Protein AF-A0A424HZQ4-F1 (afdb_monomer_lite)

Secondary structur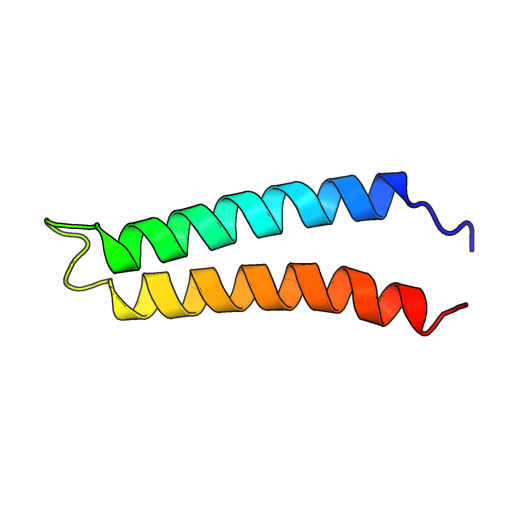e (DSSP, 8-state):
----HHHHHHHHHHHHHHHHHHHHHHHH--STTSTTHHHHHHHHHHHHHHHHHHHHHHHTT-

Structure (mmCIF, N/CA/C/O backbone):
data_AF-A0A424HZQ4-F1
#
_entry.id   AF-A0A424HZQ4-F1
#
loop_
_atom_site.group_PDB
_atom_site.id
_atom_site.type_symbol
_atom_site.label_atom_id
_atom_site.label_alt_id
_atom_site.label_comp_id
_atom_site.label_asym_id
_atom_site.label_entity_id
_atom_site.label_seq_id
_atom_site.pdbx_PDB_ins_code
_atom_site.Cartn_x
_atom_site.Cartn_y
_atom_site.Cartn_z
_atom_site.occupancy
_atom_site.B_iso_or_equiv
_atom_site.auth_seq_id
_atom_site.auth_comp_id
_atom_site.auth_asym_id
_atom_site.auth_atom_id
_atom_site.pdbx_PDB_model_num
ATOM 1 N N . MET A 1 1 ? 12.159 5.883 -25.506 1.00 51.12 1 MET A N 1
ATOM 2 C CA . MET A 1 1 ? 12.305 6.543 -24.189 1.00 51.12 1 MET A CA 1
ATOM 3 C C . MET A 1 1 ? 13.037 5.559 -23.295 1.00 51.12 1 MET A C 1
ATOM 5 O O . MET A 1 1 ? 12.758 4.377 -23.409 1.00 51.12 1 MET A O 1
ATOM 9 N N . ALA A 1 2 ? 14.054 5.988 -22.544 1.00 51.06 2 ALA A N 1
ATOM 10 C CA . ALA A 1 2 ? 14.849 5.062 -21.740 1.00 51.06 2 ALA A CA 1
ATOM 11 C C . ALA A 1 2 ? 13.958 4.459 -20.649 1.00 51.06 2 ALA A C 1
ATOM 13 O O . ALA A 1 2 ? 13.512 5.178 -19.756 1.00 51.06 2 ALA A O 1
ATOM 14 N N . ASP A 1 3 ? 13.684 3.166 -20.768 1.00 58.22 3 ASP A N 1
ATOM 15 C CA . ASP A 1 3 ? 12.903 2.386 -19.821 1.00 58.22 3 ASP A CA 1
ATOM 16 C C . ASP A 1 3 ? 13.664 2.334 -18.489 1.00 58.22 3 ASP A C 1
ATOM 18 O O . ASP A 1 3 ? 14.609 1.565 -18.279 1.00 58.22 3 ASP A O 1
ATOM 22 N N . ASN A 1 4 ? 13.363 3.297 -17.619 1.00 72.62 4 ASN A N 1
ATOM 23 C CA . ASN A 1 4 ? 14.163 3.537 -16.436 1.00 72.62 4 ASN A CA 1
ATOM 24 C C . ASN A 1 4 ? 13.578 2.714 -15.29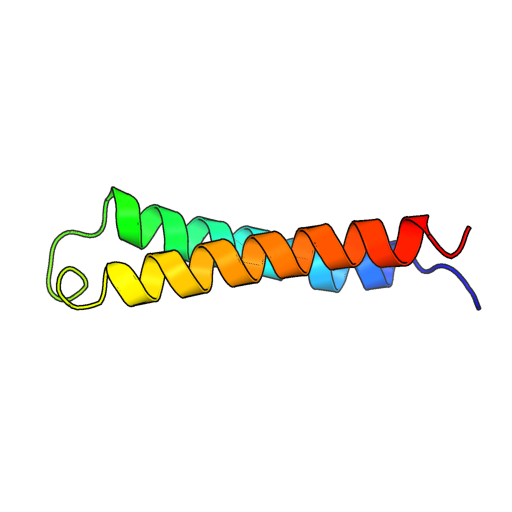6 1.00 72.62 4 ASN A C 1
ATOM 26 O O . ASN A 1 4 ? 12.807 3.210 -14.470 1.00 72.62 4 ASN A O 1
ATOM 30 N N . ARG A 1 5 ? 13.961 1.431 -15.252 1.00 70.25 5 ARG A N 1
ATOM 31 C CA . ARG A 1 5 ? 13.582 0.496 -14.177 1.00 70.25 5 ARG A CA 1
ATOM 32 C C . ARG A 1 5 ? 13.769 1.096 -12.779 1.00 70.25 5 ARG A C 1
ATOM 34 O O . ARG A 1 5 ? 13.007 0.772 -11.873 1.00 70.25 5 ARG A O 1
ATOM 41 N N . VAL A 1 6 ? 14.737 2.001 -12.613 1.00 77.75 6 VAL A N 1
ATOM 42 C CA . VAL A 1 6 ? 14.970 2.750 -11.371 1.00 77.75 6 VAL A CA 1
ATOM 43 C C . VAL A 1 6 ? 13.817 3.711 -11.060 1.00 77.75 6 VAL A C 1
ATOM 45 O O . VAL A 1 6 ? 13.301 3.692 -9.947 1.00 77.75 6 VAL A O 1
ATOM 48 N N . ALA A 1 7 ? 13.356 4.502 -12.033 1.00 79.94 7 ALA A N 1
ATOM 49 C CA . ALA A 1 7 ? 12.216 5.404 -11.856 1.00 79.94 7 ALA A CA 1
ATOM 50 C C . ALA A 1 7 ? 10.921 4.633 -11.533 1.00 79.94 7 ALA A C 1
ATOM 52 O O . ALA A 1 7 ? 10.175 5.037 -10.642 1.00 79.94 7 ALA A O 1
ATOM 53 N N . ARG A 1 8 ? 10.703 3.475 -12.176 1.00 72.38 8 ARG A N 1
ATOM 54 C CA . ARG A 1 8 ? 9.594 2.558 -11.843 1.00 72.38 8 ARG A CA 1
ATOM 55 C C . ARG A 1 8 ? 9.693 2.030 -10.417 1.00 72.38 8 ARG A C 1
ATOM 57 O O . ARG A 1 8 ? 8.721 2.103 -9.672 1.00 72.38 8 ARG A O 1
ATOM 64 N N . GLY A 1 9 ? 10.869 1.546 -10.015 1.00 79.69 9 GLY A N 1
ATOM 65 C CA . GLY A 1 9 ? 11.102 1.046 -8.660 1.00 79.69 9 GLY A CA 1
ATOM 66 C C . GLY A 1 9 ? 10.809 2.096 -7.586 1.00 79.69 9 GLY A C 1
ATOM 67 O O . GLY A 1 9 ? 10.167 1.783 -6.585 1.00 79.69 9 GLY A O 1
ATOM 68 N N . ILE A 1 10 ? 11.196 3.353 -7.826 1.00 85.19 10 ILE A N 1
ATOM 69 C CA . ILE A 1 10 ? 10.965 4.469 -6.896 1.00 85.19 10 ILE A CA 1
ATOM 70 C C . ILE A 1 10 ? 9.471 4.750 -6.683 1.00 85.19 10 ILE A C 1
ATOM 72 O O . ILE A 1 10 ? 9.091 5.111 -5.575 1.00 85.19 10 ILE A O 1
ATOM 76 N N . VAL A 1 11 ? 8.618 4.573 -7.695 1.00 84.88 11 VAL A N 1
ATOM 77 C CA . VAL A 1 11 ? 7.158 4.765 -7.565 1.00 84.88 11 VAL A CA 1
ATOM 78 C C . VAL A 1 11 ? 6.474 3.524 -6.985 1.00 84.88 11 VAL A C 1
ATOM 80 O O . VAL A 1 11 ? 5.529 3.623 -6.199 1.00 84.88 11 VAL A O 1
ATOM 83 N N . LEU A 1 12 ? 6.972 2.343 -7.341 1.00 87.31 12 LEU A N 1
ATOM 84 C CA . LEU A 1 12 ? 6.355 1.069 -6.999 1.00 87.31 12 LEU A CA 1
ATOM 85 C C . LEU A 1 12 ? 6.541 0.687 -5.529 1.00 87.31 12 LEU A C 1
ATOM 87 O O . LEU A 1 12 ? 5.585 0.273 -4.872 1.00 87.31 12 LEU A O 1
ATOM 91 N N . VAL A 1 13 ? 7.755 0.861 -5.002 1.00 90.19 13 VAL A N 1
ATOM 92 C CA . VAL A 1 13 ? 8.095 0.555 -3.604 1.00 90.19 13 VAL A CA 1
ATOM 93 C C . VAL A 1 13 ? 7.188 1.290 -2.604 1.00 90.19 13 VAL A C 1
ATOM 95 O O . VAL A 1 13 ? 6.593 0.615 -1.760 1.00 90.19 13 VAL A O 1
ATOM 98 N N . PRO A 1 14 ? 7.003 2.625 -2.672 1.00 89.38 14 PRO A N 1
ATOM 99 C CA . PRO A 1 14 ? 6.119 3.324 -1.745 1.00 89.38 14 PRO A CA 1
ATOM 100 C C . PRO A 1 14 ? 4.647 2.940 -1.931 1.00 89.38 14 PRO A C 1
ATOM 102 O O . PRO A 1 14 ? 3.947 2.823 -0.930 1.00 89.38 14 PRO A O 1
ATOM 105 N N . CYS A 1 15 ? 4.177 2.677 -3.159 1.00 91.44 15 CYS A N 1
ATOM 106 C CA . CYS A 1 15 ? 2.795 2.231 -3.385 1.00 91.44 15 CYS A CA 1
ATOM 107 C C . CYS A 1 15 ? 2.510 0.876 -2.725 1.00 91.44 15 CYS A C 1
ATOM 109 O O . CYS A 1 15 ? 1.489 0.723 -2.058 1.00 91.44 15 CYS A O 1
ATOM 111 N N . LEU A 1 16 ? 3.420 -0.094 -2.855 1.00 88.25 16 LEU A N 1
ATOM 112 C CA . LEU A 1 16 ? 3.278 -1.406 -2.216 1.00 88.25 16 LEU A CA 1
ATOM 113 C C . LEU A 1 16 ? 3.371 -1.326 -0.693 1.00 88.25 16 LEU A C 1
ATOM 115 O O . LEU A 1 16 ? 2.554 -1.938 -0.005 1.00 88.25 16 LEU A O 1
ATOM 119 N N . LEU A 1 17 ? 4.330 -0.557 -0.166 1.00 93.19 17 LEU A N 1
ATOM 120 C CA . LEU A 1 17 ? 4.488 -0.383 1.279 1.00 93.19 17 LEU A CA 1
ATOM 121 C C . LEU A 1 17 ? 3.269 0.306 1.902 1.00 93.19 17 LEU A C 1
ATOM 123 O O . LEU A 1 17 ? 2.738 -0.184 2.898 1.00 93.19 17 LEU A O 1
ATOM 127 N N . LEU A 1 18 ? 2.787 1.401 1.306 1.00 91.94 18 LEU A N 1
ATOM 128 C CA . LEU A 1 18 ? 1.597 2.106 1.789 1.00 91.94 18 LEU A CA 1
ATOM 129 C C . LEU A 1 18 ? 0.328 1.269 1.601 1.00 91.94 18 LEU A C 1
ATOM 131 O O . LEU A 1 18 ? -0.477 1.182 2.525 1.00 91.94 18 LEU A O 1
ATOM 135 N N . GLY A 1 19 ? 0.159 0.612 0.451 1.00 90.75 19 GLY A N 1
ATOM 136 C CA . GLY A 1 19 ? -0.987 -0.259 0.191 1.00 90.75 19 GLY A CA 1
ATOM 137 C C . GLY A 1 19 ? -1.079 -1.414 1.192 1.00 90.75 19 GLY A C 1
ATOM 138 O O . GLY A 1 19 ? -2.140 -1.659 1.767 1.00 90.75 19 GLY A O 1
ATOM 139 N N . GLY A 1 20 ? 0.055 -2.063 1.476 1.00 87.81 20 GLY A N 1
ATOM 140 C CA . GLY A 1 20 ? 0.165 -3.103 2.497 1.00 87.81 20 GLY A CA 1
ATOM 141 C C . GLY A 1 20 ? -0.106 -2.585 3.910 1.00 87.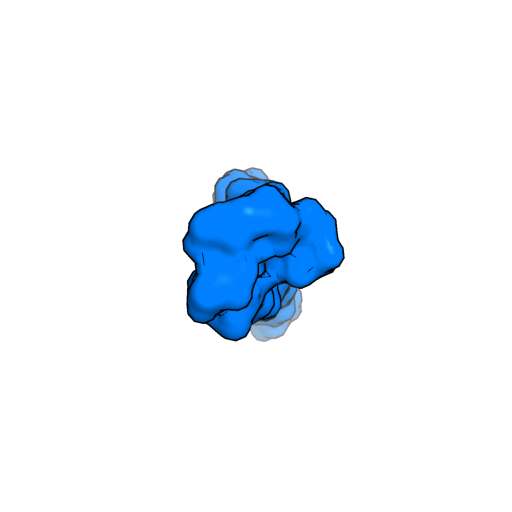81 20 GLY A C 1
ATOM 142 O O . GLY A 1 20 ? -0.809 -3.248 4.670 1.00 87.81 20 GLY A O 1
ATOM 143 N N . ALA A 1 21 ? 0.374 -1.386 4.252 1.00 89.06 21 ALA A N 1
ATOM 144 C CA . ALA A 1 21 ? 0.096 -0.759 5.543 1.00 89.06 21 ALA A CA 1
ATOM 145 C C . ALA A 1 21 ? -1.404 -0.477 5.733 1.00 89.06 21 ALA A C 1
ATOM 147 O O . ALA A 1 21 ? -1.970 -0.850 6.759 1.00 89.06 21 ALA A O 1
ATOM 148 N N . PHE A 1 22 ? -2.068 0.095 4.726 1.00 87.44 22 PHE A N 1
ATOM 149 C CA . PHE A 1 22 ? -3.511 0.352 4.753 1.00 87.44 22 PHE A CA 1
ATOM 150 C C . PHE A 1 22 ? -4.338 -0.941 4.826 1.00 87.44 22 PHE A C 1
ATOM 152 O O . PHE A 1 22 ? -5.319 -1.013 5.572 1.00 87.44 22 PHE A O 1
ATOM 159 N N . LEU A 1 23 ? -3.917 -1.993 4.121 1.00 87.12 23 LEU A N 1
ATOM 160 C CA . LEU A 1 23 ? -4.570 -3.298 4.198 1.00 87.12 23 LEU A CA 1
ATOM 161 C C . LEU A 1 23 ? -4.346 -3.967 5.566 1.00 87.12 23 LEU A C 1
ATOM 163 O O .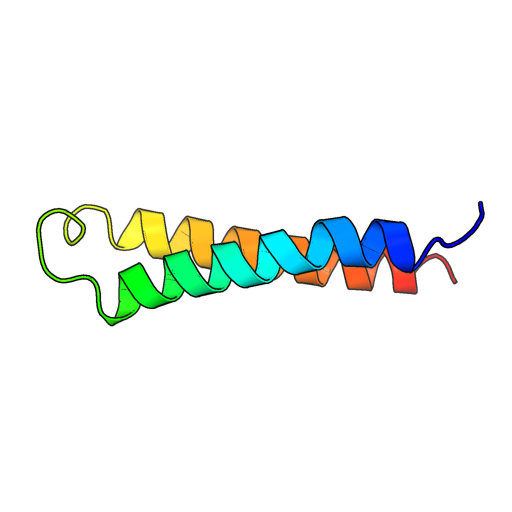 LEU A 1 23 ? -5.279 -4.532 6.133 1.00 87.12 23 LEU A O 1
ATOM 167 N N . ALA A 1 24 ? -3.153 -3.841 6.150 1.00 87.12 24 ALA A N 1
ATOM 168 C CA . ALA A 1 24 ? -2.864 -4.303 7.508 1.00 87.12 24 ALA A CA 1
ATOM 169 C C . ALA A 1 24 ? -3.697 -3.544 8.556 1.00 87.12 24 ALA A C 1
ATOM 171 O O . ALA A 1 24 ? -4.217 -4.164 9.485 1.00 87.12 24 ALA A O 1
ATOM 172 N N . THR A 1 25 ? -3.909 -2.234 8.374 1.00 84.88 25 THR A N 1
ATOM 173 C CA . THR A 1 25 ? -4.853 -1.444 9.182 1.00 84.88 25 THR A CA 1
ATOM 174 C C . THR A 1 25 ? -6.284 -1.960 9.032 1.00 84.88 25 THR A C 1
ATOM 176 O O . THR A 1 25 ? -7.022 -1.995 10.009 1.00 84.88 25 THR A O 1
ATOM 179 N N . ALA A 1 26 ? -6.689 -2.433 7.855 1.00 82.94 26 ALA A N 1
ATOM 180 C CA . ALA A 1 26 ? -7.999 -3.053 7.698 1.00 82.94 26 ALA A CA 1
ATOM 181 C C . ALA A 1 26 ? -8.106 -4.444 8.350 1.00 82.94 26 ALA A C 1
ATOM 183 O O . ALA A 1 26 ? -9.174 -4.800 8.849 1.00 82.94 26 ALA A O 1
ATOM 184 N N . VAL A 1 27 ? -7.043 -5.250 8.365 1.00 84.25 27 VAL A N 1
ATOM 185 C CA . VAL A 1 27 ? -7.074 -6.604 8.951 1.00 84.25 27 VAL A CA 1
ATOM 186 C C . VAL A 1 27 ? -6.981 -6.558 10.477 1.00 84.25 27 VAL A C 1
ATOM 188 O O . VAL A 1 27 ? -7.793 -7.195 11.148 1.00 84.25 27 VAL A O 1
ATOM 191 N N . TRP A 1 28 ? -6.041 -5.779 11.016 1.00 82.56 28 TRP A N 1
ATOM 192 C CA . TRP A 1 28 ? -5.706 -5.750 12.446 1.00 82.56 28 TRP A CA 1
ATOM 193 C C . TRP A 1 28 ? -6.006 -4.422 13.150 1.00 82.56 28 TRP A C 1
ATOM 195 O O . TRP A 1 28 ? -5.792 -4.318 14.355 1.00 82.56 28 TRP A O 1
ATOM 205 N N . GLY A 1 29 ? -6.492 -3.398 12.445 1.00 74.88 29 GLY A N 1
ATOM 206 C CA . GLY A 1 29 ? -6.824 -2.113 13.058 1.00 74.88 29 GLY A CA 1
ATOM 207 C C . GLY A 1 29 ? -8.006 -2.240 14.014 1.00 74.88 29 GLY A C 1
ATOM 208 O O . GLY A 1 29 ? -9.157 -2.315 13.589 1.00 74.88 29 GLY A O 1
ATOM 209 N N . GLN A 1 30 ? -7.716 -2.241 15.313 1.00 66.50 30 GLN A N 1
ATOM 210 C CA . GLN A 1 30 ? -8.706 -2.121 16.381 1.00 66.50 30 GLN A CA 1
ATOM 211 C C . GLN A 1 30 ? -8.584 -0.735 17.032 1.00 66.50 30 GLN A C 1
ATOM 213 O O . GLN A 1 30 ? -7.481 -0.295 17.347 1.00 66.50 30 GLN A O 1
ATOM 218 N N . GLY A 1 31 ? -9.710 -0.034 17.203 1.00 70.12 31 GLY A N 1
ATOM 219 C CA . GLY A 1 31 ? -9.767 1.342 17.720 1.00 70.12 31 GLY A CA 1
ATOM 220 C C . GLY A 1 31 ? -10.514 2.293 16.769 1.00 70.12 31 GLY A C 1
ATOM 221 O O . GLY A 1 31 ? -11.244 1.808 15.910 1.00 70.12 31 GLY A O 1
ATOM 222 N N . PRO A 1 32 ? -10.325 3.626 16.853 1.00 65.31 32 PRO A N 1
ATOM 223 C CA . PRO A 1 32 ? -11.043 4.629 16.039 1.00 65.31 32 PRO A CA 1
ATOM 224 C C . PRO A 1 32 ? -10.889 4.477 14.511 1.00 65.31 32 PRO A C 1
ATOM 226 O O . PRO A 1 32 ? -11.572 5.144 13.742 1.00 65.31 32 PRO A O 1
ATOM 229 N N . ALA A 1 33 ? -10.013 3.581 14.051 1.00 61.38 33 ALA A N 1
ATOM 230 C CA . ALA A 1 33 ? -9.900 3.180 12.653 1.00 61.38 33 ALA A CA 1
ATOM 231 C C . ALA A 1 33 ? -10.998 2.194 12.192 1.00 61.38 33 ALA A C 1
ATOM 233 O O . ALA A 1 33 ? -11.101 1.946 10.991 1.00 61.38 33 ALA A O 1
ATOM 234 N N . SER A 1 34 ? -11.824 1.639 13.093 1.00 65.81 34 SER A N 1
ATOM 235 C CA . SER A 1 34 ? -12.887 0.682 12.740 1.00 65.81 34 SER A CA 1
ATOM 236 C C . SER A 1 34 ? -13.971 1.293 11.853 1.00 65.81 34 SER A C 1
ATOM 238 O O . SER A 1 34 ? -14.422 0.632 10.920 1.00 65.81 34 SER A O 1
ATOM 240 N N . ASP A 1 35 ? -14.331 2.558 12.087 1.00 77.69 35 ASP A N 1
ATOM 241 C CA . ASP A 1 35 ? -15.288 3.291 11.242 1.00 77.69 35 ASP A CA 1
ATOM 242 C C . ASP A 1 35 ? -14.720 3.558 9.842 1.00 77.69 35 ASP A C 1
ATOM 244 O O . ASP A 1 35 ? -15.442 3.575 8.847 1.00 77.69 35 ASP A O 1
ATOM 248 N N . ASN A 1 36 ? -13.394 3.665 9.739 1.00 81.19 36 ASN A N 1
ATOM 249 C CA . ASN A 1 36 ? -12.689 3.960 8.494 1.00 81.19 36 ASN A CA 1
ATOM 250 C C . ASN A 1 36 ? -12.131 2.703 7.818 1.00 81.19 36 ASN A C 1
ATOM 252 O O . ASN A 1 36 ? -11.349 2.799 6.869 1.00 81.19 36 ASN A O 1
ATOM 256 N N . ARG A 1 37 ? -12.539 1.514 8.275 1.00 80.62 37 ARG A N 1
ATOM 257 C CA . ARG A 1 37 ? -12.031 0.231 7.779 1.00 80.62 37 ARG A CA 1
ATOM 258 C C . ARG A 1 37 ? -12.281 0.056 6.284 1.00 80.62 37 ARG A C 1
ATOM 260 O O . ARG A 1 37 ? -11.383 -0.370 5.567 1.00 80.62 37 ARG A O 1
ATOM 267 N N . LEU A 1 38 ? -13.465 0.441 5.802 1.00 85.31 38 LEU A N 1
ATOM 268 C CA . LEU A 1 38 ? -13.800 0.401 4.374 1.00 85.31 38 LEU A CA 1
ATOM 269 C C . LEU A 1 38 ? -12.890 1.329 3.557 1.00 85.31 38 LEU A C 1
ATOM 271 O O . LEU A 1 38 ? -12.400 0.941 2.499 1.00 85.31 38 LEU A O 1
ATOM 275 N N . LEU A 1 39 ? -12.625 2.531 4.078 1.00 85.62 39 LEU A N 1
ATOM 276 C CA . LEU A 1 39 ? -11.732 3.501 3.451 1.00 85.62 39 LEU A CA 1
ATOM 277 C C . LEU A 1 39 ? -10.300 2.955 3.378 1.00 85.62 39 LEU A C 1
ATOM 279 O O . LEU A 1 39 ? -9.644 3.069 2.346 1.00 85.62 39 LEU A O 1
ATOM 283 N N . ALA A 1 40 ? -9.840 2.309 4.452 1.00 86.44 40 ALA A N 1
ATOM 284 C CA . ALA A 1 40 ? -8.514 1.714 4.511 1.00 86.44 40 ALA A CA 1
ATOM 285 C C . ALA A 1 40 ? -8.348 0.557 3.516 1.00 86.44 40 ALA A C 1
ATOM 287 O O . ALA A 1 40 ? -7.334 0.487 2.824 1.00 86.44 40 ALA A O 1
ATOM 288 N N . VAL A 1 41 ? -9.365 -0.300 3.374 1.00 87.94 41 VAL A N 1
ATOM 289 C CA . VAL A 1 41 ? -9.389 -1.346 2.338 1.00 87.94 41 VAL A CA 1
ATOM 290 C C . VAL A 1 41 ? -9.355 -0.731 0.940 1.00 87.94 41 VAL A C 1
ATOM 292 O O . VAL A 1 41 ? -8.545 -1.149 0.114 1.00 87.94 41 VAL A O 1
ATOM 295 N N . ALA A 1 42 ? -10.199 0.269 0.671 1.00 89.94 42 ALA A N 1
ATOM 296 C CA . ALA A 1 42 ? -10.287 0.902 -0.643 1.00 89.94 42 ALA A CA 1
ATOM 297 C C . ALA A 1 42 ? -8.958 1.557 -1.057 1.00 89.94 42 ALA A C 1
ATOM 299 O O . ALA A 1 42 ? -8.487 1.340 -2.174 1.00 89.94 42 ALA A O 1
ATOM 300 N N . ILE A 1 43 ? -8.319 2.296 -0.143 1.00 91.00 43 ILE A N 1
ATOM 301 C CA . ILE A 1 43 ? -7.011 2.922 -0.380 1.00 91.00 43 ILE A CA 1
ATOM 302 C C . ILE A 1 43 ? -5.921 1.854 -0.528 1.00 91.00 43 ILE A C 1
ATOM 304 O O . ILE A 1 43 ? -5.124 1.925 -1.463 1.00 91.00 43 ILE A O 1
ATOM 308 N N . GLY A 1 44 ? -5.903 0.841 0.342 1.00 89.75 44 GLY A N 1
ATOM 309 C CA . GLY A 1 44 ? -4.924 -0.246 0.294 1.00 89.75 44 GLY A CA 1
ATOM 310 C C . GLY A 1 44 ? -4.942 -1.001 -1.037 1.00 89.75 44 GLY A C 1
ATOM 311 O O . GLY A 1 44 ? -3.902 -1.164 -1.676 1.00 89.75 44 GLY A O 1
ATOM 312 N N . ILE A 1 45 ? -6.134 -1.394 -1.497 1.00 91.25 45 ILE A N 1
ATOM 313 C CA . ILE A 1 45 ? -6.325 -2.056 -2.795 1.00 91.25 45 ILE A CA 1
ATOM 314 C C . ILE A 1 45 ? -5.974 -1.108 -3.947 1.00 91.25 45 ILE A C 1
ATOM 316 O O . ILE A 1 45 ? -5.276 -1.517 -4.872 1.00 91.25 45 ILE A O 1
ATOM 320 N N . GLY A 1 46 ? -6.405 0.156 -3.890 1.00 90.81 46 GLY A N 1
ATOM 321 C CA . GLY A 1 46 ? -6.114 1.148 -4.927 1.00 90.81 46 GLY A CA 1
ATOM 322 C C . GLY A 1 46 ? -4.614 1.371 -5.133 1.00 90.81 46 GLY A C 1
ATOM 323 O O . GLY A 1 46 ? -4.148 1.387 -6.270 1.00 90.81 46 GLY A O 1
ATOM 324 N N . LEU A 1 47 ? -3.842 1.462 -4.048 1.00 91.25 47 LEU A N 1
ATOM 325 C CA . LEU A 1 47 ? -2.385 1.614 -4.105 1.00 91.25 47 LEU A CA 1
ATOM 326 C C . LEU A 1 47 ? -1.681 0.354 -4.632 1.00 91.25 47 LEU A C 1
ATOM 328 O O . LEU A 1 47 ? -0.741 0.467 -5.421 1.00 91.25 47 LEU A O 1
ATOM 332 N N . LEU A 1 48 ? -2.151 -0.840 -4.254 1.00 89.69 48 LEU A N 1
ATOM 333 C CA . LEU A 1 48 ? -1.622 -2.103 -4.784 1.00 89.69 48 LEU A CA 1
ATOM 334 C C . LEU A 1 48 ? -1.903 -2.250 -6.286 1.00 89.69 48 LEU A C 1
ATOM 336 O O . LEU A 1 48 ? -1.005 -2.619 -7.044 1.00 89.69 48 LEU A O 1
ATOM 340 N N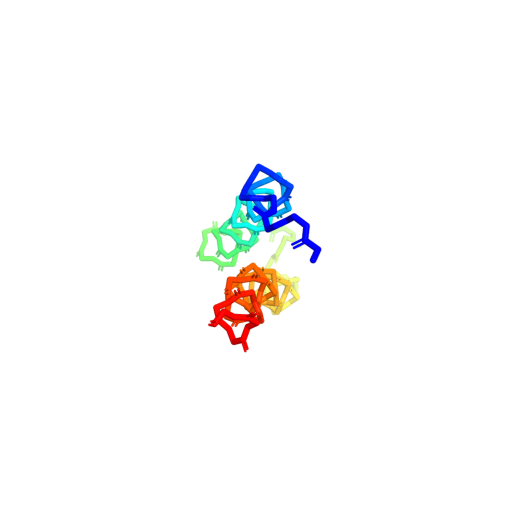 . LEU A 1 49 ? -3.120 -1.917 -6.727 1.00 90.06 49 LEU A N 1
ATOM 341 C CA . LEU A 1 49 ? -3.496 -1.925 -8.141 1.00 90.06 49 LEU A CA 1
ATOM 342 C C . LEU A 1 49 ? -2.714 -0.880 -8.935 1.00 90.06 49 LEU A C 1
ATOM 344 O O . LEU A 1 49 ? -2.221 -1.201 -10.009 1.00 90.06 49 LEU A O 1
ATOM 348 N N . ALA A 1 50 ? -2.546 0.334 -8.409 1.00 87.00 50 ALA A N 1
ATOM 349 C CA . ALA A 1 50 ? -1.746 1.372 -9.054 1.00 87.00 50 ALA A CA 1
ATOM 350 C C . ALA A 1 50 ? -0.279 0.940 -9.212 1.00 87.00 50 ALA A C 1
ATOM 352 O O . ALA A 1 50 ? 0.282 1.075 -10.298 1.00 87.00 50 ALA A O 1
ATOM 353 N N . GLY A 1 51 ? 0.320 0.346 -8.173 1.00 86.50 51 GLY A N 1
ATOM 354 C CA . GLY A 1 51 ? 1.669 -0.225 -8.246 1.00 86.50 51 GLY A CA 1
ATOM 355 C C . GLY A 1 51 ? 1.780 -1.356 -9.277 1.00 86.50 51 GLY A C 1
ATOM 356 O O . GLY A 1 51 ? 2.717 -1.371 -10.074 1.00 86.50 51 GLY A O 1
ATOM 357 N N . GLY A 1 52 ? 0.801 -2.266 -9.318 1.00 84.38 52 GLY A N 1
ATOM 358 C CA . GLY A 1 52 ? 0.744 -3.357 -10.299 1.00 84.38 52 GLY A CA 1
ATOM 359 C C . GLY A 1 52 ? 0.531 -2.873 -11.738 1.00 84.38 52 GLY A C 1
ATOM 360 O O . GLY A 1 52 ? 1.219 -3.320 -12.653 1.00 84.38 52 GLY A O 1
ATOM 361 N N . LEU A 1 53 ? -0.358 -1.900 -11.949 1.00 83.06 53 LEU A N 1
ATOM 362 C CA . LEU A 1 53 ? -0.594 -1.266 -13.250 1.00 83.06 53 LEU A CA 1
ATOM 363 C C . LEU A 1 53 ? 0.617 -0.461 -13.727 1.00 83.06 53 LEU A C 1
ATOM 365 O O . LEU A 1 53 ? 0.855 -0.395 -14.930 1.00 83.06 53 LEU A O 1
ATOM 369 N N . SER A 1 54 ? 1.412 0.098 -12.810 1.00 80.69 54 SER A N 1
ATOM 370 C CA . SER A 1 54 ? 2.699 0.729 -13.132 1.00 80.69 54 SER A CA 1
ATOM 371 C C . SER A 1 54 ? 3.721 -0.280 -13.675 1.00 80.69 54 SER A C 1
ATOM 373 O O . SER A 1 54 ? 4.616 0.093 -14.429 1.00 80.69 54 SER A O 1
ATOM 375 N N . GLN A 1 55 ? 3.578 -1.571 -13.344 1.00 75.12 55 GLN A N 1
ATOM 376 C CA . GLN A 1 55 ? 4.379 -2.639 -13.951 1.00 75.12 55 GLN A CA 1
ATOM 377 C C . GLN A 1 55 ? 3.836 -3.070 -15.306 1.00 75.12 55 GLN A C 1
ATOM 379 O O . GLN A 1 55 ? 4.620 -3.217 -16.236 1.00 75.12 55 GLN A O 1
ATOM 384 N N . LEU A 1 56 ? 2.518 -3.274 -15.398 1.00 73.56 56 LEU A N 1
ATOM 385 C CA . LEU A 1 56 ? 1.845 -3.750 -16.610 1.00 73.56 56 LEU A CA 1
ATOM 386 C C . LEU A 1 56 ? 1.889 -2.724 -17.741 1.00 73.56 56 LEU A C 1
ATOM 388 O O . LEU A 1 56 ? 2.173 -3.091 -18.874 1.00 73.56 56 LEU A O 1
ATOM 392 N N . SER A 1 57 ? 1.648 -1.445 -17.435 1.00 65.38 57 SER A N 1
ATOM 393 C CA . SER A 1 57 ? 1.714 -0.377 -18.441 1.00 65.38 57 SER A CA 1
ATOM 394 C C . SER A 1 57 ? 3.087 -0.329 -19.078 1.00 65.38 57 SER A C 1
ATOM 396 O O . SER A 1 57 ? 3.163 -0.118 -20.269 1.00 65.38 57 SER A O 1
ATOM 398 N N . ALA A 1 58 ? 4.131 -0.598 -18.297 1.00 60.28 58 ALA A N 1
ATOM 399 C CA . ALA A 1 58 ? 5.511 -0.571 -18.739 1.00 60.28 58 ALA A CA 1
ATOM 400 C C . ALA A 1 58 ? 5.997 -1.889 -19.384 1.00 60.28 58 ALA A C 1
ATOM 402 O O . ALA A 1 58 ? 7.032 -1.900 -20.036 1.00 60.28 58 ALA A O 1
ATOM 403 N N . ASP A 1 59 ? 5.280 -3.003 -19.202 1.00 59.28 59 ASP A N 1
ATOM 404 C CA . ASP A 1 59 ? 5.506 -4.253 -19.950 1.00 59.28 59 ASP A CA 1
ATOM 405 C C . ASP A 1 59 ? 4.881 -4.173 -21.353 1.00 59.28 59 ASP A C 1
ATOM 407 O O . ASP A 1 59 ? 5.453 -4.658 -22.319 1.00 59.28 59 ASP A O 1
ATOM 411 N N . ALA A 1 60 ? 3.748 -3.473 -21.478 1.00 59.00 60 ALA A N 1
ATOM 412 C CA . ALA A 1 60 ? 3.053 -3.247 -22.745 1.00 59.00 60 ALA A CA 1
ATOM 413 C C . ALA A 1 60 ? 3.767 -2.266 -23.705 1.00 59.00 60 ALA A C 1
ATOM 415 O O . ALA A 1 60 ? 3.358 -2.145 -24.859 1.00 59.00 60 ALA A O 1
ATOM 416 N N . GLU A 1 61 ? 4.798 -1.548 -23.244 1.00 56.44 61 GLU A N 1
ATOM 417 C CA . GLU A 1 61 ? 5.602 -0.597 -24.044 1.00 56.44 61 GLU A CA 1
ATOM 418 C C . GLU A 1 61 ? 6.859 -1.240 -24.660 1.00 56.44 61 GLU A C 1
ATOM 420 O O . GLU A 1 61 ? 7.614 -0.542 -25.344 1.00 56.44 61 GLU A O 1
ATOM 425 N N . ASN A 1 62 ? 7.097 -2.533 -24.407 1.00 49.22 62 ASN A N 1
ATOM 426 C CA . ASN A 1 62 ? 8.256 -3.309 -24.865 1.00 49.22 62 ASN A CA 1
ATOM 427 C C . ASN A 1 62 ? 7.860 -4.367 -25.906 1.00 49.22 62 ASN A C 1
ATOM 429 O O . ASN A 1 62 ? 8.689 -4.624 -26.808 1.00 49.22 62 ASN A O 1
#

Fol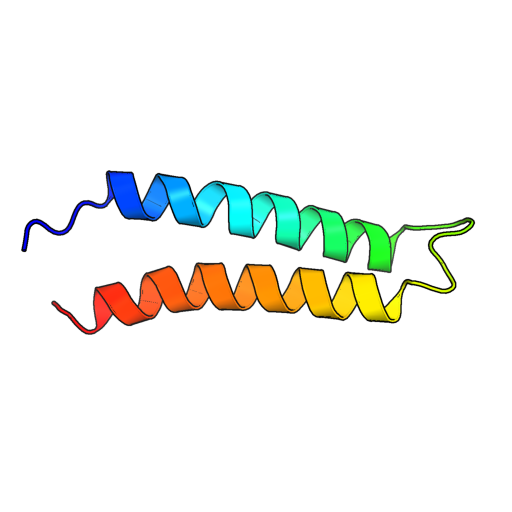dseek 3Di:
DPLPVVVLCVLLVVLQVQLVVLVCCLVPVDDPCPVVSVVSPVSSVVSNVVSVVSVVVSVVVD

Sequence (62 aa):
MADNRVARGIVLVPCLLLGGAFLATAVWGQGPASDNRLLAVAIGIGLLLAGGLSQLSADAEN

pLDDT: mean 79.21, std 11.97, range [49.22, 93.19]

Radius of gyration: 14.33 Å; chains: 1; bounding box: 30×13×43 Å